Protein AF-T0Y9B4-F1 (afdb_monomer)

Nearest PDB structures (foldseek):
  2b3y-assembly2_B  TM=9.527E-01  e=3.036E-05  Homo sapiens

Organism: NCBI:txid410659

Solvent-accessible surface area (backbone atoms only — not comparable to full-atom values): 8706 Å² total; per-residue (Å²): 108,69,68,40,62,63,47,74,45,85,91,66,55,65,91,80,41,62,47,47,63,50,98,87,69,47,78,36,40,50,79,80,73,55,78,49,74,63,58,50,52,57,47,46,69,73,68,66,50,74,65,59,53,52,58,57,62,73,49,64,83,68,59,52,72,69,64,69,64,58,84,75,84,90,65,98,65,85,84,82,50,93,85,48,91,85,61,71,87,72,71,84,62,70,86,69,61,98,67,85,76,81,91,73,85,88,72,92,78,74,88,89,75,89,78,79,84,90,79,50,81,91,75,110

Sequence (124 aa):
MVAYALAGTVDIDLNNDPIGTDKSGQEVYLRDIWPSQKEIADTVAKSVLSSQFKQQYANVFAGSDEWKAIKTSIGDQFEWDPKSTYIQEPPFFVGLKPAVEPIQPIKAARCLAFLGDSITTDHI

InterPro domains:
  IPR006249 Aconitase/Iron-responsive element-binding protein 2 [PTHR11670] (2-124)
  IPR015931 Aconitase/3-isopropylmalate dehydratase large subunit, alpha/beta/alpha, subdomain 1/3 [G3DSA:3.30.499.10] (1-36)
  IPR036008 Aconitase, iron-sulfur domain [SSF53732] (2-72)

Structure (mmCIF, N/CA/C/O backbone):
data_AF-T0Y9B4-F1
#
_entry.id   AF-T0Y9B4-F1
#
loop_
_atom_site.group_PDB
_atom_site.id
_atom_site.type_symbol
_atom_site.label_atom_id
_atom_site.label_alt_id
_atom_site.label_comp_id
_atom_site.label_asym_id
_atom_site.label_entity_id
_atom_site.label_seq_id
_atom_site.pdbx_PDB_ins_code
_atom_site.Cartn_x
_atom_site.Cartn_y
_atom_site.Cartn_z
_atom_site.occupancy
_atom_site.B_iso_or_equiv
_atom_site.auth_seq_id
_atom_site.auth_comp_id
_atom_site.auth_asym_id
_atom_site.auth_atom_id
_atom_site.pdbx_PDB_model_num
ATOM 1 N N . MET A 1 1 ? -13.614 0.109 9.297 1.00 64.38 1 MET A N 1
ATOM 2 C CA . MET A 1 1 ? -13.369 -1.344 9.144 1.00 64.38 1 MET A CA 1
ATOM 3 C C . MET A 1 1 ? -13.513 -2.100 10.461 1.00 64.38 1 MET A C 1
ATOM 5 O O . MET A 1 1 ? -14.216 -3.093 10.452 1.00 64.38 1 MET A O 1
ATOM 9 N N . VAL A 1 2 ? -12.960 -1.629 11.590 1.00 91.88 2 VAL A N 1
ATOM 10 C CA . VAL A 1 2 ? -13.077 -2.335 12.889 1.00 91.88 2 VAL A CA 1
ATOM 11 C C . VAL A 1 2 ? -14.531 -2.573 13.333 1.00 91.88 2 VAL A C 1
ATOM 13 O O . VAL A 1 2 ? -14.860 -3.696 13.681 1.00 91.88 2 VAL A O 1
ATOM 16 N N . ALA A 1 3 ? -15.417 -1.572 13.255 1.00 91.69 3 ALA A N 1
ATOM 17 C CA . ALA A 1 3 ? -16.829 -1.740 13.636 1.00 91.69 3 ALA A CA 1
ATOM 18 C C . ALA A 1 3 ? -17.551 -2.836 12.823 1.00 91.69 3 ALA A C 1
ATOM 20 O O . ALA A 1 3 ? -18.180 -3.712 13.400 1.00 91.69 3 ALA A O 1
ATOM 21 N N . TYR A 1 4 ? -17.389 -2.845 11.497 1.00 93.69 4 TYR A N 1
ATOM 22 C CA . TYR A 1 4 ? -17.937 -3.901 10.636 1.00 93.69 4 TYR A CA 1
ATOM 23 C C . TYR A 1 4 ? -17.279 -5.267 10.871 1.00 93.69 4 TYR A C 1
ATOM 25 O O . TYR A 1 4 ? -17.944 -6.292 10.783 1.00 93.69 4 TYR A O 1
ATOM 33 N N . ALA A 1 5 ? -15.985 -5.300 11.209 1.00 94.19 5 ALA A N 1
ATOM 34 C CA . ALA A 1 5 ? -15.314 -6.542 11.586 1.00 94.19 5 ALA A CA 1
ATOM 35 C C . ALA A 1 5 ? -15.873 -7.120 12.898 1.00 94.19 5 ALA A C 1
ATOM 37 O O . ALA A 1 5 ? -15.991 -8.335 13.012 1.00 94.19 5 ALA A O 1
ATOM 38 N N . LEU A 1 6 ? -16.247 -6.264 13.858 1.00 93.12 6 LEU A N 1
ATOM 39 C CA . LEU A 1 6 ? -16.931 -6.678 15.088 1.00 93.12 6 LEU A CA 1
ATOM 40 C C . LEU A 1 6 ? -18.354 -7.173 14.807 1.00 93.12 6 LEU A C 1
ATOM 42 O O . LEU A 1 6 ? -18.737 -8.211 15.330 1.00 93.12 6 LEU A O 1
ATOM 46 N N . ALA A 1 7 ? -19.098 -6.470 13.949 1.00 93.19 7 ALA A N 1
ATOM 47 C CA . ALA A 1 7 ? -20.442 -6.876 13.539 1.00 93.19 7 ALA A CA 1
ATOM 48 C C . ALA A 1 7 ? -20.453 -8.161 12.684 1.00 93.19 7 ALA A C 1
ATOM 50 O O . ALA A 1 7 ? -21.476 -8.828 12.579 1.00 93.19 7 ALA A O 1
ATOM 51 N N . GLY A 1 8 ? -19.330 -8.504 12.040 1.00 94.12 8 GLY A N 1
ATOM 52 C CA . GLY A 1 8 ? -19.199 -9.689 11.185 1.00 94.12 8 GLY A CA 1
ATOM 53 C C . GLY A 1 8 ? -19.929 -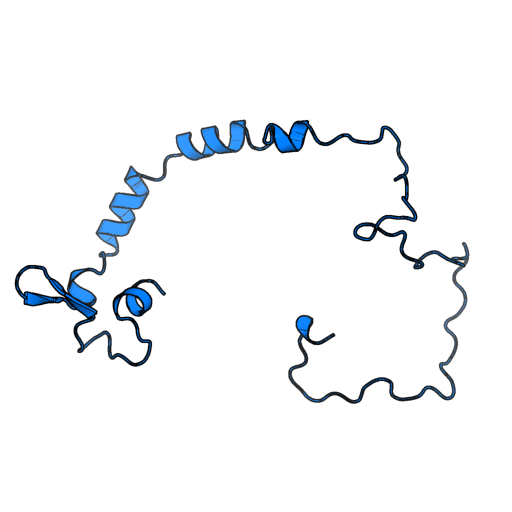9.589 9.840 1.00 94.12 8 GLY A C 1
ATOM 54 O O . GLY A 1 8 ? -19.929 -10.544 9.067 1.00 94.12 8 GLY A O 1
ATOM 55 N N . THR A 1 9 ? -20.530 -8.439 9.539 1.00 93.31 9 THR A N 1
ATOM 56 C CA . THR A 1 9 ? -21.264 -8.162 8.304 1.00 93.31 9 THR A CA 1
ATOM 57 C C . THR A 1 9 ? -21.145 -6.684 7.948 1.00 93.31 9 THR A C 1
ATOM 59 O O . THR A 1 9 ? -20.888 -5.847 8.812 1.00 93.31 9 THR A O 1
ATOM 62 N N . VAL A 1 10 ? -21.326 -6.367 6.668 1.00 94.69 10 VAL A N 1
ATOM 63 C CA . VAL A 1 10 ? -21.503 -4.989 6.179 1.00 94.69 10 VAL A CA 1
ATOM 64 C C . VAL A 1 10 ? -22.977 -4.621 5.995 1.00 94.69 10 VAL A C 1
ATOM 66 O O . VAL A 1 10 ? -23.288 -3.447 5.831 1.00 94.69 10 VAL A O 1
ATOM 69 N N . ASP A 1 11 ? -23.866 -5.614 6.033 1.00 96.12 11 ASP A N 1
ATOM 70 C CA . ASP A 1 11 ? -25.318 -5.455 5.952 1.00 96.12 11 ASP A CA 1
ATOM 71 C C . ASP A 1 11 ? -25.894 -5.304 7.370 1.00 96.12 11 ASP A C 1
ATOM 73 O O . ASP A 1 11 ? -26.392 -6.262 7.957 1.00 96.12 11 ASP A O 1
ATOM 77 N N . ILE A 1 12 ? -25.679 -4.132 7.975 1.00 95.56 12 ILE A N 1
ATOM 78 C CA . ILE A 1 12 ? -26.110 -3.776 9.338 1.00 95.56 12 ILE A CA 1
ATOM 79 C C . ILE A 1 12 ? -26.355 -2.265 9.430 1.00 95.56 12 ILE A C 1
ATOM 81 O O . ILE A 1 12 ? -25.551 -1.473 8.923 1.00 95.56 12 ILE A O 1
ATOM 85 N N . ASP A 1 13 ? -27.417 -1.839 10.116 1.00 96.00 13 ASP A N 1
ATOM 86 C CA . ASP A 1 13 ? -27.617 -0.432 10.468 1.00 96.00 13 ASP A CA 1
ATOM 87 C C . ASP A 1 13 ? -26.954 -0.123 11.813 1.00 96.00 13 ASP A C 1
ATOM 89 O O . ASP A 1 13 ? -27.551 -0.244 12.878 1.00 9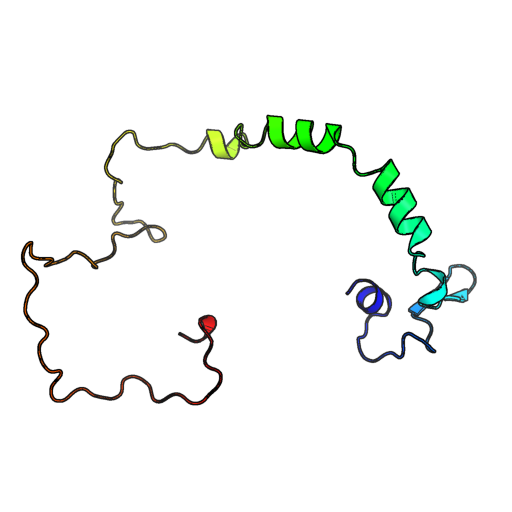6.00 13 ASP A O 1
ATOM 93 N N . LEU A 1 14 ? -25.706 0.346 11.770 1.00 94.44 14 LEU A N 1
ATOM 94 C CA . LEU A 1 14 ? -24.900 0.647 12.963 1.00 94.44 14 LEU A CA 1
ATOM 95 C C . LEU A 1 14 ? -25.514 1.683 13.927 1.00 94.44 14 LEU A C 1
ATOM 97 O O . LEU A 1 14 ? -25.008 1.842 15.042 1.00 94.44 14 LEU A O 1
ATOM 101 N N . ASN A 1 15 ? -26.556 2.414 13.519 1.00 93.62 15 ASN A N 1
ATOM 102 C CA . ASN A 1 15 ? -27.251 3.351 14.405 1.00 93.62 15 ASN A CA 1
ATOM 103 C C . ASN A 1 15 ? -28.292 2.660 15.289 1.00 93.62 15 ASN A C 1
ATOM 105 O O . ASN A 1 15 ? -28.544 3.128 16.403 1.00 93.62 15 ASN A O 1
ATOM 109 N N . ASN A 1 16 ? -28.903 1.590 14.779 1.00 95.50 16 ASN A N 1
ATOM 110 C CA . ASN A 1 16 ? -30.104 0.983 15.347 1.00 95.50 16 ASN A CA 1
ATOM 111 C C . ASN A 1 16 ? -29.933 -0.495 15.700 1.00 95.50 16 ASN A C 1
ATOM 113 O O . ASN A 1 16 ? -30.665 -0.976 16.558 1.00 95.50 16 ASN A O 1
ATOM 117 N N . ASP A 1 17 ? -28.972 -1.187 15.094 1.00 96.88 17 ASP A N 1
ATOM 118 C CA . ASP A 1 17 ? -28.707 -2.598 15.338 1.00 96.88 17 ASP A CA 1
ATOM 119 C C . ASP A 1 17 ? -27.553 -2.765 16.342 1.00 96.88 17 ASP A C 1
ATOM 121 O O . ASP A 1 17 ? -26.545 -2.044 16.276 1.00 96.88 17 ASP A O 1
ATOM 125 N N . PRO A 1 18 ? -27.652 -3.726 17.275 1.00 96.38 18 PRO A N 1
ATOM 126 C CA . PRO A 1 18 ? -26.542 -4.065 18.147 1.00 96.38 18 PRO A CA 1
ATOM 127 C C . PRO A 1 18 ? -25.417 -4.744 17.356 1.00 96.38 18 PRO A C 1
ATOM 129 O O . PRO A 1 18 ? -25.644 -5.592 16.496 1.00 96.38 18 PRO A O 1
ATOM 132 N N . ILE A 1 19 ? -24.173 -4.409 17.694 1.00 95.62 19 ILE A N 1
ATOM 133 C CA . ILE A 1 19 ? -22.967 -5.007 17.096 1.00 95.62 19 ILE A CA 1
ATOM 134 C C . ILE A 1 19 ? -22.556 -6.316 17.785 1.00 95.62 19 ILE A C 1
ATOM 136 O O . ILE A 1 19 ? -21.664 -7.013 17.309 1.00 95.62 19 ILE A O 1
ATOM 140 N N . GLY A 1 20 ? -23.172 -6.639 18.923 1.00 94.06 20 GLY A N 1
ATOM 141 C CA . GLY A 1 20 ? -22.931 -7.865 19.671 1.00 94.06 20 GLY A CA 1
ATOM 142 C C . GLY A 1 20 ? -23.621 -7.853 21.030 1.00 94.06 20 GLY A C 1
ATOM 143 O O . GLY A 1 20 ? -24.355 -6.926 21.369 1.00 94.06 20 GLY A O 1
ATOM 144 N N . THR A 1 21 ? -23.360 -8.887 21.824 1.00 95.44 21 THR A N 1
ATOM 145 C CA . THR A 1 21 ? -23.837 -9.001 23.206 1.00 95.44 21 THR A CA 1
ATOM 146 C C . THR A 1 21 ? -22.660 -9.057 24.165 1.00 95.44 21 THR A C 1
ATOM 148 O O . THR A 1 21 ? -21.672 -9.750 23.903 1.00 95.44 21 THR A O 1
ATOM 151 N N . ASP A 1 22 ? -22.762 -8.357 25.288 1.00 94.31 22 ASP A N 1
ATOM 152 C CA . ASP A 1 22 ? -21.766 -8.430 26.349 1.00 94.31 22 ASP A CA 1
ATOM 153 C C . ASP A 1 22 ? -21.844 -9.768 27.119 1.00 94.31 22 ASP A C 1
ATOM 155 O O . ASP A 1 22 ? -22.673 -10.642 26.854 1.00 94.31 22 ASP A O 1
ATOM 159 N N . LYS A 1 23 ? -20.970 -9.939 28.117 1.00 94.94 23 LYS A N 1
ATOM 160 C CA . LYS A 1 23 ? -20.938 -11.151 28.959 1.00 94.94 23 LYS A CA 1
ATOM 161 C C . LYS A 1 23 ? -22.179 -11.325 29.840 1.00 94.94 23 LYS A C 1
ATOM 163 O O . LYS A 1 23 ? -22.395 -12.413 30.367 1.00 94.94 23 LYS A O 1
ATOM 168 N N . SER A 1 24 ? -22.949 -10.263 30.023 1.00 94.56 24 SER A N 1
ATOM 169 C CA . SER A 1 24 ? -24.178 -10.223 30.811 1.00 94.56 24 SER A CA 1
ATOM 170 C C . SER A 1 24 ? -25.412 -10.516 29.947 1.00 94.56 24 SER A C 1
ATOM 172 O O . SER A 1 24 ? -26.516 -10.599 30.480 1.00 94.56 24 SER A O 1
ATOM 174 N N . GLY A 1 25 ? -25.234 -10.681 28.629 1.00 94.06 25 GLY A N 1
ATOM 175 C CA . GLY A 1 25 ? -26.310 -10.862 27.656 1.00 94.06 25 GLY A CA 1
ATOM 176 C C . GLY A 1 25 ? -26.979 -9.556 27.222 1.00 94.06 25 GLY A C 1
ATOM 177 O O . GLY A 1 25 ? -28.032 -9.604 26.592 1.00 94.06 25 GLY A O 1
ATOM 178 N N . GLN A 1 26 ? -26.404 -8.400 27.556 1.00 95.75 26 GLN A N 1
ATOM 179 C CA . GLN A 1 26 ? -26.907 -7.097 27.140 1.00 95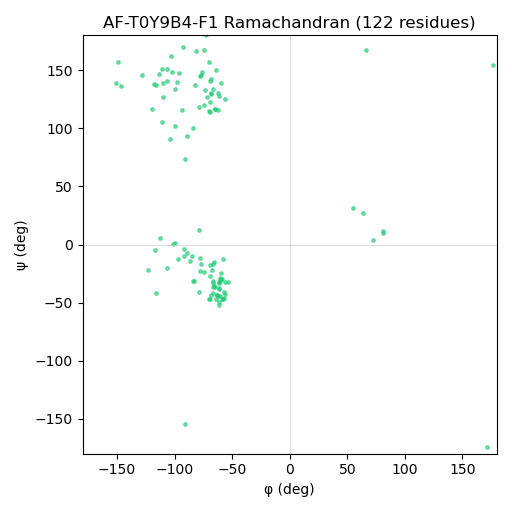.75 26 GLN A CA 1
ATOM 180 C C . GLN A 1 26 ? -26.424 -6.760 25.729 1.00 95.75 26 GLN A C 1
ATOM 182 O O . GLN A 1 26 ? -25.262 -6.970 25.381 1.00 95.75 26 GLN A O 1
ATOM 187 N N . GLU A 1 27 ? -27.333 -6.223 24.921 1.00 96.81 27 GLU A N 1
ATOM 188 C CA . GLU A 1 27 ? -27.024 -5.692 23.598 1.00 96.81 27 GLU A CA 1
ATOM 189 C C . GLU A 1 27 ? -26.041 -4.521 23.692 1.00 96.81 27 GLU A C 1
ATOM 191 O O . GLU A 1 27 ? -26.249 -3.584 24.463 1.00 96.81 27 GLU A O 1
ATOM 196 N N . VAL A 1 28 ? -24.982 -4.577 22.885 1.00 96.31 28 VAL A N 1
ATOM 197 C CA . VAL A 1 28 ? -23.972 -3.523 22.760 1.00 96.31 28 VAL A CA 1
ATOM 198 C C . VAL A 1 28 ? -24.125 -2.874 21.396 1.00 96.31 28 VAL A C 1
ATOM 200 O O . VAL A 1 28 ? -24.089 -3.553 20.369 1.00 96.31 28 VAL A O 1
ATOM 203 N N . TYR A 1 29 ? -24.249 -1.555 21.380 1.00 96.69 29 TYR A N 1
ATOM 204 C CA . TYR A 1 29 ? -24.380 -0.742 20.178 1.00 96.69 29 TYR A CA 1
ATOM 205 C C . TYR A 1 29 ? -23.059 -0.042 19.862 1.00 96.69 29 TYR A C 1
ATOM 207 O O . TYR A 1 29 ? -22.200 0.141 20.726 1.00 96.69 29 TYR A O 1
ATOM 215 N N . LEU A 1 30 ? -22.901 0.429 18.620 1.00 95.94 30 LEU A N 1
ATOM 216 C CA . LEU A 1 30 ? -21.686 1.147 18.226 1.00 95.94 30 LEU A CA 1
ATOM 217 C C . LEU A 1 30 ? -21.424 2.372 19.115 1.00 95.94 30 LEU A C 1
ATOM 219 O O . LEU A 1 30 ? -20.288 2.613 19.513 1.00 95.94 30 LEU A O 1
ATOM 223 N N . ARG A 1 31 ? -22.482 3.114 19.462 1.00 94.12 31 ARG A N 1
ATOM 224 C CA . ARG A 1 31 ? -22.406 4.300 20.330 1.00 94.12 31 ARG A CA 1
ATOM 225 C C . ARG A 1 31 ? -21.852 4.008 21.726 1.00 94.12 31 ARG A C 1
ATOM 227 O O . ARG A 1 31 ? -21.306 4.916 22.339 1.00 94.12 31 ARG A O 1
ATOM 234 N N . ASP A 1 32 ? -21.972 2.770 22.205 1.00 94.44 32 ASP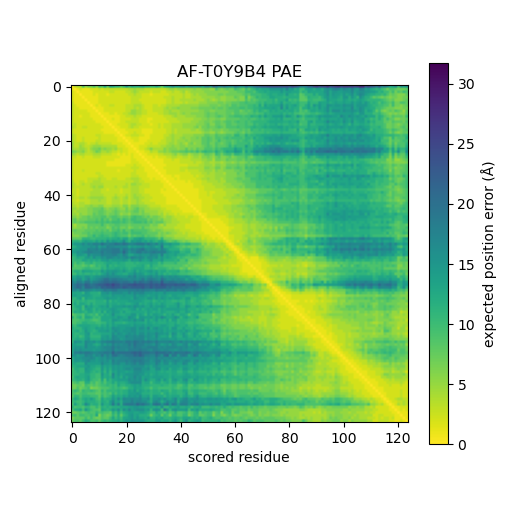 A N 1
ATOM 235 C CA . ASP A 1 32 ? -21.532 2.391 23.551 1.00 94.44 32 ASP A CA 1
ATOM 236 C C . ASP A 1 32 ? -20.010 2.201 23.614 1.00 94.44 32 ASP A C 1
ATOM 238 O O . ASP A 1 32 ? -19.410 2.313 24.680 1.00 94.44 32 ASP A O 1
ATOM 242 N N . ILE A 1 33 ? -19.376 1.926 22.469 1.00 93.56 33 ILE A N 1
ATOM 243 C CA . ILE A 1 33 ? -17.935 1.652 22.369 1.00 93.56 33 ILE A CA 1
ATOM 244 C C . ILE A 1 33 ? -17.177 2.685 21.531 1.00 93.56 33 ILE A C 1
ATOM 246 O O . ILE A 1 33 ? -15.953 2.598 21.404 1.00 93.56 33 ILE A O 1
ATOM 250 N N . TRP A 1 34 ? -17.881 3.639 20.918 1.00 94.94 34 TRP A N 1
ATOM 251 C CA . TRP A 1 34 ? -17.254 4.651 20.083 1.00 94.94 34 TRP A CA 1
ATOM 252 C C . TRP A 1 34 ? -16.622 5.741 20.955 1.00 94.94 34 TRP A C 1
ATOM 254 O O . TRP A 1 34 ? -17.342 6.435 21.675 1.00 94.94 34 TRP A O 1
ATOM 264 N N . PRO A 1 35 ? -15.295 5.941 20.895 1.00 95.56 35 PRO A N 1
ATOM 265 C CA . PRO A 1 35 ? -14.646 6.946 21.718 1.00 95.56 35 PRO A CA 1
ATOM 266 C C . PRO A 1 35 ? -15.046 8.352 21.270 1.00 95.56 35 PRO A C 1
ATOM 268 O O . PRO A 1 35 ? -15.151 8.655 20.076 1.00 95.56 35 PRO A O 1
ATOM 271 N N . SER A 1 36 ? -15.218 9.248 22.233 1.00 96.62 36 SER A N 1
ATOM 272 C CA . SER A 1 36 ? -15.445 10.662 21.955 1.00 96.62 36 SER A CA 1
ATOM 273 C C . SER A 1 36 ? -14.182 11.337 21.413 1.00 96.62 36 SER A C 1
ATOM 275 O O . SER A 1 36 ? -13.049 10.939 21.694 1.00 96.62 36 SER A O 1
ATOM 277 N N . GLN A 1 37 ? -14.360 12.451 20.697 1.00 96.94 37 GLN A N 1
ATOM 278 C CA . GLN A 1 37 ? -13.236 13.247 20.191 1.00 96.94 37 GLN A CA 1
ATOM 279 C C . GLN A 1 37 ? -12.282 13.706 21.308 1.00 96.94 37 GLN A C 1
ATOM 281 O O . GLN A 1 37 ? -11.074 13.816 21.089 1.00 96.94 37 GLN A O 1
ATOM 286 N N . LYS A 1 38 ? -12.822 13.957 22.507 1.00 97.62 38 LYS A N 1
ATOM 287 C CA . LYS A 1 38 ? -12.040 14.339 23.683 1.00 97.62 38 LYS A CA 1
ATOM 288 C C . LYS A 1 38 ? -11.192 13.180 24.202 1.00 97.62 38 LYS A C 1
ATOM 290 O O . LYS A 1 38 ? -10.007 13.379 24.439 1.00 97.62 38 LYS A O 1
ATOM 295 N N . GLU A 1 39 ? -11.762 11.986 24.342 1.00 96.81 39 GLU A N 1
ATOM 296 C CA 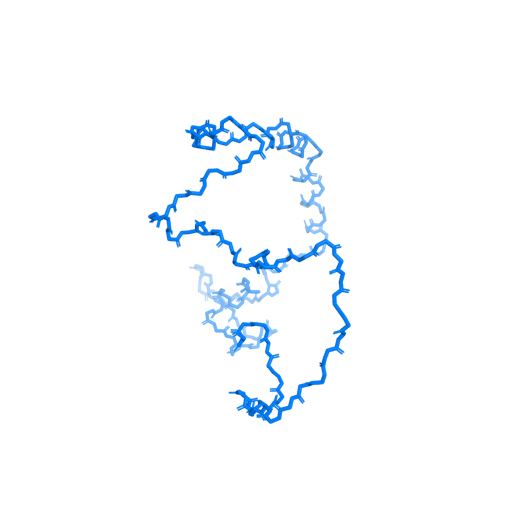. GLU A 1 39 ? -11.014 10.798 24.783 1.00 96.81 39 GLU A CA 1
ATOM 297 C C . GLU A 1 39 ? -9.894 10.444 23.802 1.00 96.81 39 GLU A C 1
ATOM 299 O O . GLU A 1 39 ? -8.783 10.120 24.227 1.00 96.81 39 GLU A O 1
ATOM 304 N N . ILE A 1 40 ? -10.149 10.588 22.496 1.00 96.94 40 ILE A N 1
ATOM 305 C CA . ILE A 1 40 ? -9.128 10.423 21.455 1.00 96.94 40 ILE A CA 1
ATOM 306 C C . ILE A 1 40 ? -8.006 11.451 21.646 1.00 96.94 40 ILE A C 1
ATOM 308 O O . ILE A 1 40 ? -6.839 11.072 21.721 1.00 96.94 40 ILE A O 1
ATOM 312 N N . ALA A 1 41 ? -8.338 12.742 21.759 1.00 96.31 41 ALA A N 1
ATOM 313 C CA . ALA A 1 41 ? -7.341 13.805 21.898 1.00 96.31 41 ALA A CA 1
ATOM 314 C C . ALA A 1 41 ? -6.500 13.654 23.177 1.00 96.31 41 ALA A C 1
ATOM 316 O O . ALA A 1 41 ? -5.272 13.751 23.126 1.00 96.31 41 ALA A O 1
ATOM 317 N N . ASP A 1 42 ? -7.148 13.352 24.304 1.00 97.38 42 ASP A N 1
ATOM 318 C CA . ASP A 1 42 ? -6.484 13.157 25.593 1.00 97.38 42 AS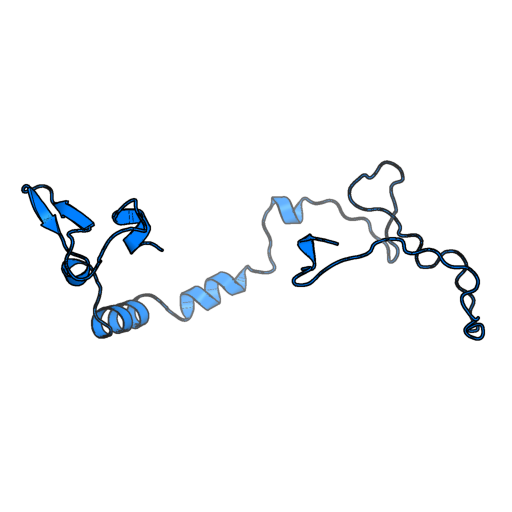P A CA 1
ATOM 319 C C . ASP A 1 42 ? -5.556 11.928 25.562 1.00 97.38 42 ASP A C 1
ATOM 321 O O . ASP A 1 42 ? -4.4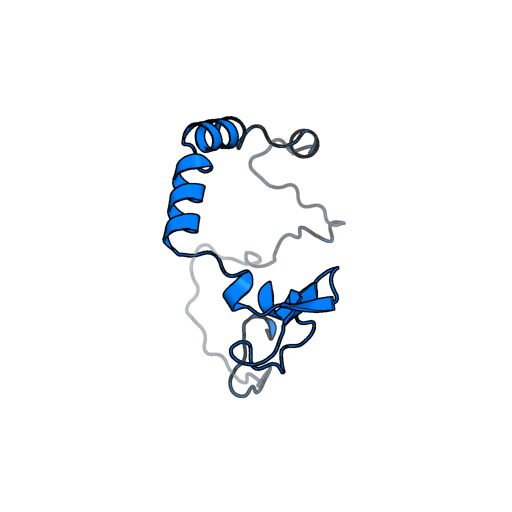70 11.958 26.145 1.00 97.38 42 ASP A O 1
ATOM 325 N N . THR A 1 43 ? -5.949 10.855 24.866 1.00 96.94 43 THR A N 1
ATOM 326 C CA . THR A 1 43 ? -5.119 9.651 24.692 1.00 96.94 43 THR A CA 1
ATOM 327 C C . THR A 1 43 ? -3.918 9.937 23.796 1.00 96.94 43 THR A C 1
ATOM 329 O O . THR A 1 43 ? -2.789 9.623 24.169 1.00 96.94 43 THR A O 1
ATOM 332 N N . VAL A 1 44 ? -4.120 10.602 22.653 1.00 96.00 44 VAL A N 1
ATOM 333 C CA . VAL A 1 44 ? -3.030 10.981 21.736 1.00 96.00 44 VAL A CA 1
ATOM 334 C C . VAL A 1 44 ? -2.000 11.852 22.450 1.00 96.00 44 VAL A C 1
ATOM 336 O O . VAL A 1 44 ? -0.808 11.559 22.382 1.00 96.00 44 VAL A O 1
ATOM 339 N N . ALA A 1 45 ? -2.444 12.864 23.200 1.00 94.25 45 ALA A N 1
ATOM 340 C CA . ALA A 1 45 ? -1.550 13.755 23.936 1.00 94.25 45 ALA A CA 1
ATOM 341 C C . ALA A 1 45 ? -0.698 13.022 24.991 1.00 94.25 45 ALA A C 1
ATOM 343 O O . ALA A 1 45 ? 0.437 13.419 25.251 1.00 94.25 45 ALA A O 1
ATOM 344 N N . LYS A 1 46 ? -1.228 11.950 25.595 1.00 95.75 46 LYS A N 1
ATOM 345 C CA . LYS A 1 46 ? -0.522 11.143 26.605 1.00 95.75 46 LYS A CA 1
ATOM 346 C C . LYS A 1 46 ? 0.393 10.081 26.000 1.00 95.75 46 LYS A C 1
ATOM 348 O O . LYS A 1 46 ? 1.397 9.729 26.615 1.00 95.75 46 LYS A O 1
ATOM 353 N N . SER A 1 47 ? 0.032 9.541 24.839 1.00 95.62 47 SER A N 1
ATOM 354 C CA . SER A 1 47 ? 0.648 8.326 24.297 1.00 95.62 47 SER A CA 1
ATOM 355 C C . SER A 1 47 ? 1.581 8.564 23.114 1.00 95.62 47 SER A C 1
ATOM 357 O O . SER A 1 47 ? 2.417 7.702 22.856 1.00 95.62 47 SER A O 1
ATOM 359 N N . VAL A 1 48 ? 1.463 9.698 22.413 1.00 92.94 48 VAL A N 1
ATOM 360 C CA . VAL A 1 48 ? 2.276 10.039 21.235 1.00 92.94 48 VAL A CA 1
ATOM 361 C C . VAL A 1 48 ? 3.324 11.078 21.631 1.00 92.94 48 VAL A C 1
ATOM 363 O O . VAL A 1 48 ? 3.091 12.285 21.598 1.00 92.94 48 VAL A O 1
ATOM 366 N N . LEU A 1 49 ? 4.499 10.600 22.042 1.00 94.81 49 LEU A N 1
ATOM 367 C CA . LEU A 1 49 ? 5.561 11.416 22.632 1.00 94.81 49 LEU A CA 1
ATOM 368 C C . LEU A 1 49 ? 6.727 11.616 21.663 1.00 94.81 49 LEU A C 1
ATOM 370 O O . LEU A 1 49 ? 7.189 10.676 21.021 1.00 94.81 49 LEU A O 1
ATOM 374 N N . SER A 1 50 ? 7.302 12.823 21.640 1.00 93.06 50 SER A N 1
ATOM 375 C CA . SER A 1 50 ? 8.486 13.143 20.818 1.00 93.06 50 SER A CA 1
ATOM 376 C C . SER A 1 50 ? 9.664 12.180 21.047 1.00 93.06 50 SER A C 1
ATOM 378 O O . SER A 1 50 ? 10.407 11.879 20.113 1.00 93.06 50 SER A O 1
ATOM 380 N N . SER A 1 51 ? 9.827 11.658 22.267 1.00 92.94 51 SER A N 1
ATOM 381 C CA . SER A 1 51 ? 10.866 10.677 22.601 1.00 92.94 51 SER A CA 1
ATOM 382 C C . SER A 1 51 ? 10.728 9.371 21.818 1.00 92.94 51 SER A C 1
ATOM 384 O O . SER A 1 51 ? 11.744 8.833 21.386 1.00 92.94 51 SER A O 1
ATOM 386 N N . GLN A 1 52 ? 9.502 8.898 21.576 1.00 91.50 52 GLN A N 1
ATOM 387 C CA . GLN A 1 52 ? 9.256 7.688 20.789 1.00 91.50 52 GLN A CA 1
ATOM 388 C C . GLN A 1 52 ? 9.732 7.884 19.349 1.00 91.50 52 GLN A C 1
ATOM 390 O O . GLN A 1 52 ? 10.434 7.031 18.819 1.00 91.50 52 GLN A O 1
ATOM 395 N N . PHE A 1 53 ? 9.443 9.038 18.738 1.00 92.38 53 PHE A N 1
ATOM 396 C CA . PHE A 1 53 ? 9.946 9.356 17.398 1.00 92.38 53 PHE A CA 1
ATOM 397 C C . PHE A 1 53 ? 11.472 9.407 17.379 1.00 92.38 53 PHE A C 1
ATOM 399 O O . PHE A 1 53 ? 12.092 8.740 16.558 1.00 92.38 53 PHE A O 1
ATOM 406 N N . LYS A 1 54 ? 12.099 10.131 18.314 1.00 92.62 54 LYS A N 1
ATOM 407 C CA . LYS A 1 54 ? 13.568 10.194 18.397 1.00 92.62 54 LYS A CA 1
ATOM 408 C C . LYS A 1 54 ? 14.189 8.802 18.527 1.00 92.62 54 LYS A C 1
ATOM 410 O O . LYS A 1 54 ? 15.168 8.519 17.848 1.00 92.62 54 LYS A O 1
ATOM 415 N N . GLN A 1 55 ? 13.600 7.934 19.349 1.00 89.81 55 GLN A N 1
ATOM 416 C CA . GLN A 1 55 ? 14.060 6.559 19.530 1.00 89.81 55 GLN A CA 1
ATOM 417 C C . GLN A 1 55 ? 13.935 5.730 18.245 1.00 89.81 55 GLN A C 1
ATOM 419 O O . GLN A 1 55 ? 14.890 5.053 17.875 1.00 89.81 55 GLN A O 1
ATOM 424 N N . GLN A 1 56 ? 12.792 5.784 17.555 1.00 87.62 56 GLN A N 1
ATOM 425 C CA . GLN A 1 56 ? 12.589 5.010 16.325 1.00 87.62 56 GLN A CA 1
ATOM 426 C C . GLN A 1 56 ? 13.495 5.495 15.185 1.00 87.62 56 GLN A C 1
ATOM 428 O O . GLN A 1 56 ? 14.111 4.689 14.492 1.00 87.62 56 GLN A O 1
ATOM 433 N N . TYR A 1 57 ? 13.653 6.812 15.029 1.00 87.62 57 TYR A N 1
ATOM 434 C CA . TYR A 1 57 ? 14.504 7.381 13.981 1.00 87.62 57 TYR A CA 1
ATOM 435 C C . TYR A 1 57 ? 16.003 7.241 14.261 1.00 87.62 57 TYR A C 1
ATOM 437 O O . TYR A 1 57 ? 16.782 7.216 13.312 1.00 87.62 57 TYR A O 1
ATOM 445 N N . ALA A 1 58 ? 16.427 7.098 15.522 1.00 87.00 58 ALA A N 1
ATOM 446 C CA . ALA A 1 58 ? 17.837 6.881 15.852 1.00 87.00 58 ALA A CA 1
ATOM 447 C C . ALA A 1 58 ? 18.416 5.616 15.193 1.00 87.00 58 ALA A C 1
ATOM 449 O O . ALA A 1 58 ? 19.600 5.584 14.871 1.00 87.00 58 ALA A O 1
ATOM 450 N N . ASN A 1 59 ? 17.580 4.601 14.951 1.00 81.69 59 ASN A N 1
ATOM 451 C CA . ASN A 1 59 ? 18.012 3.296 14.449 1.00 81.69 59 ASN A CA 1
ATOM 452 C C . ASN A 1 59 ? 17.530 2.988 13.024 1.00 81.69 59 ASN A C 1
ATOM 454 O O . ASN A 1 59 ? 17.775 1.887 12.534 1.00 81.69 59 ASN A O 1
ATOM 458 N N . VAL A 1 60 ? 16.881 3.933 12.332 1.00 83.38 60 VAL A N 1
ATOM 459 C CA . VAL A 1 60 ? 16.272 3.674 11.011 1.00 83.38 60 VAL A CA 1
ATOM 460 C C . VAL A 1 60 ? 17.295 3.229 9.958 1.00 83.38 60 VAL A C 1
ATOM 462 O O . VAL A 1 60 ? 16.985 2.407 9.103 1.00 83.38 60 VAL A O 1
ATOM 465 N N . PHE A 1 61 ? 18.537 3.711 10.062 1.00 79.62 61 PHE A N 1
ATOM 466 C CA . PHE A 1 61 ? 19.632 3.347 9.157 1.00 79.62 61 PHE A CA 1
ATOM 467 C C . PHE A 1 61 ? 20.459 2.155 9.630 1.00 79.62 61 PHE A C 1
ATOM 469 O O . PHE A 1 61 ? 21.293 1.663 8.876 1.00 79.62 61 PHE A O 1
ATOM 476 N N . ALA A 1 62 ? 20.258 1.690 10.867 1.00 85.50 62 ALA A N 1
ATOM 477 C CA . ALA A 1 62 ? 20.991 0.533 11.361 1.00 85.50 62 ALA A CA 1
ATOM 478 C C . ALA A 1 62 ? 20.588 -0.726 10.582 1.00 85.50 62 ALA A C 1
ATOM 480 O O . ALA A 1 62 ? 21.444 -1.558 10.301 1.00 85.50 62 ALA A O 1
ATOM 481 N N . GLY A 1 63 ? 19.309 -0.843 10.204 1.00 83.94 63 GLY A N 1
ATOM 482 C CA . GLY A 1 63 ? 18.759 -2.046 9.583 1.00 83.94 63 GLY A CA 1
ATOM 483 C C . GLY A 1 63 ? 18.749 -3.248 10.537 1.00 83.94 63 GLY A C 1
ATOM 484 O O . GLY A 1 63 ? 19.355 -3.227 11.614 1.00 83.94 63 GLY A O 1
ATOM 485 N N . SER A 1 64 ? 18.038 -4.306 10.151 1.00 88.38 64 SER A N 1
ATOM 486 C CA . SER A 1 64 ? 18.061 -5.572 10.890 1.00 88.38 64 SER A CA 1
ATOM 487 C C . SER A 1 64 ? 19.374 -6.328 10.654 1.00 88.38 64 SER A C 1
ATOM 489 O O . SER A 1 64 ? 20.156 -5.981 9.763 1.00 88.38 64 SER A O 1
ATOM 491 N N . ASP A 1 65 ? 19.643 -7.362 11.447 1.00 91.00 65 ASP A N 1
ATOM 492 C CA . ASP A 1 65 ? 20.854 -8.168 11.262 1.00 91.00 65 ASP A CA 1
ATOM 493 C C . ASP A 1 65 ? 20.814 -8.946 9.939 1.00 91.00 65 ASP A C 1
ATOM 495 O O . ASP A 1 65 ? 21.843 -9.084 9.278 1.00 91.00 65 ASP A O 1
ATOM 499 N N . GLU A 1 66 ? 19.625 -9.345 9.480 1.00 92.75 66 GLU A N 1
ATOM 500 C CA . GLU A 1 66 ? 19.418 -9.929 8.153 1.00 92.75 66 GLU A CA 1
ATOM 501 C C . GLU A 1 66 ? 19.770 -8.934 7.047 1.00 92.75 66 GLU A C 1
ATOM 503 O O . GLU A 1 66 ? 20.464 -9.309 6.106 1.00 92.75 66 GLU A O 1
ATOM 508 N N . TRP A 1 67 ? 19.355 -7.665 7.173 1.00 90.62 67 TRP A N 1
ATOM 509 C CA . TRP A 1 67 ? 19.686 -6.615 6.203 1.00 90.62 67 TRP A CA 1
ATOM 510 C C . TRP A 1 67 ? 21.200 -6.405 6.088 1.00 90.62 67 TRP A C 1
ATOM 512 O O . TRP A 1 67 ? 21.737 -6.342 4.984 1.00 90.62 67 TRP A O 1
ATOM 522 N N . LYS A 1 68 ? 21.908 -6.358 7.223 1.00 89.25 68 LYS A N 1
ATOM 523 C CA . LYS A 1 68 ? 23.376 -6.209 7.257 1.00 89.25 68 LYS A CA 1
ATOM 524 C C . LYS A 1 68 ? 24.115 -7.442 6.736 1.00 89.25 68 LYS A C 1
ATOM 526 O O . LYS A 1 68 ? 25.244 -7.318 6.271 1.00 89.25 68 LYS A O 1
ATOM 531 N N . ALA A 1 69 ? 23.511 -8.625 6.844 1.00 92.31 69 ALA A N 1
ATOM 532 C CA . ALA A 1 69 ? 24.100 -9.881 6.387 1.00 92.31 69 ALA A CA 1
ATOM 533 C C . ALA A 1 69 ? 24.002 -10.082 4.864 1.00 92.31 69 ALA A C 1
ATOM 535 O O . ALA A 1 69 ? 24.654 -10.989 4.332 1.00 92.31 69 ALA A O 1
ATOM 536 N N . ILE A 1 70 ? 23.215 -9.261 4.154 1.00 88.88 70 ILE A N 1
ATOM 537 C CA . ILE A 1 70 ? 23.127 -9.306 2.691 1.00 88.88 70 ILE A CA 1
ATOM 538 C C . ILE A 1 70 ? 24.503 -8.978 2.112 1.00 88.88 70 ILE A C 1
ATOM 540 O O . ILE A 1 70 ? 25.029 -7.875 2.258 1.00 88.88 70 ILE A O 1
ATOM 544 N N . LYS A 1 71 ? 25.093 -9.960 1.428 1.00 88.38 71 LYS A N 1
ATOM 545 C CA . LYS A 1 71 ? 26.347 -9.767 0.703 1.00 88.38 71 LYS A CA 1
ATOM 546 C C . LYS A 1 71 ? 26.099 -8.841 -0.481 1.00 88.38 71 LYS A C 1
ATOM 548 O O . LYS A 1 71 ? 25.184 -9.071 -1.266 1.00 88.38 71 LYS A O 1
ATOM 553 N N . THR A 1 72 ? 26.941 -7.828 -0.613 1.00 84.44 72 THR A N 1
ATOM 554 C CA . THR A 1 72 ? 26.912 -6.863 -1.713 1.00 84.44 72 THR A CA 1
ATOM 555 C C . THR A 1 72 ? 28.171 -7.021 -2.558 1.00 84.44 72 THR A C 1
ATOM 557 O O . THR A 1 72 ? 29.231 -7.393 -2.046 1.00 84.44 72 THR A O 1
ATOM 560 N N . SER A 1 73 ? 28.055 -6.784 -3.862 1.00 82.81 73 SER A N 1
ATOM 561 C CA . SER A 1 73 ? 29.213 -6.640 -4.743 1.00 82.81 73 SER A CA 1
ATOM 562 C C . SER A 1 73 ? 29.837 -5.256 -4.541 1.00 82.81 73 SER A C 1
ATOM 564 O O . SER A 1 73 ? 29.141 -4.279 -4.262 1.00 82.81 73 SER A O 1
ATOM 566 N N . ILE A 1 74 ? 31.163 -5.163 -4.659 1.00 77.88 74 ILE A N 1
ATOM 567 C CA . ILE A 1 74 ? 31.892 -3.892 -4.588 1.00 77.88 74 ILE A CA 1
ATOM 568 C C . ILE A 1 74 ? 32.181 -3.471 -6.028 1.00 77.88 74 ILE A C 1
ATOM 570 O O . ILE A 1 74 ? 33.075 -4.023 -6.663 1.00 77.88 74 ILE A O 1
ATOM 574 N N . GLY A 1 75 ? 31.413 -2.523 -6.557 1.00 82.88 75 GLY A N 1
ATOM 575 C CA . GLY A 1 75 ? 31.608 -2.011 -7.911 1.00 82.88 75 GLY A CA 1
ATOM 576 C C . GLY A 1 75 ? 30.547 -0.990 -8.308 1.00 82.88 75 GLY A C 1
ATOM 577 O O . GLY A 1 75 ? 29.431 -1.014 -7.795 1.00 82.88 75 GLY A O 1
ATOM 578 N N . ASP A 1 76 ? 30.903 -0.103 -9.237 1.00 88.38 76 ASP A N 1
ATOM 579 C CA . ASP A 1 76 ? 29.993 0.929 -9.758 1.00 88.38 76 ASP A CA 1
ATOM 580 C C . ASP A 1 76 ? 28.973 0.361 -10.760 1.00 88.38 76 ASP A C 1
ATOM 582 O O . ASP A 1 76 ? 27.970 1.002 -11.073 1.00 88.38 76 ASP A O 1
ATOM 586 N N . GLN A 1 77 ? 29.237 -0.839 -11.283 1.00 88.50 77 GLN A N 1
ATOM 587 C CA . GLN A 1 77 ? 28.367 -1.553 -12.212 1.00 88.50 77 GLN A CA 1
ATOM 588 C C . GLN A 1 77 ? 27.746 -2.767 -11.526 1.00 88.50 77 GLN A C 1
ATOM 590 O O . GLN A 1 77 ? 28.413 -3.486 -10.783 1.00 88.50 77 GLN A O 1
ATOM 595 N N . PHE A 1 78 ? 26.461 -2.996 -11.792 1.00 89.56 78 PHE A N 1
ATOM 596 C CA . PHE A 1 78 ? 25.742 -4.155 -11.280 1.00 89.56 78 PHE A CA 1
ATOM 597 C C . PHE A 1 78 ? 26.175 -5.431 -12.018 1.00 89.56 78 PHE A C 1
ATOM 599 O O . PHE A 1 78 ? 26.232 -5.456 -13.247 1.00 89.56 78 PHE A O 1
ATOM 606 N N . GLU A 1 79 ? 26.462 -6.497 -11.273 1.00 90.19 79 GLU A N 1
ATOM 607 C CA . GLU A 1 79 ? 26.835 -7.798 -11.831 1.00 90.19 79 GLU A CA 1
ATOM 608 C C . GLU A 1 79 ? 25.576 -8.598 -12.192 1.00 90.19 79 GLU A C 1
ATOM 610 O O . GLU A 1 79 ? 24.925 -9.194 -11.334 1.00 90.19 79 GLU A O 1
ATOM 615 N N . TRP A 1 80 ? 25.208 -8.605 -13.474 1.00 90.94 80 TRP A N 1
ATOM 616 C CA . TRP A 1 80 ? 24.051 -9.360 -13.955 1.00 90.94 80 TRP A CA 1
ATOM 617 C C . TRP A 1 80 ? 24.294 -10.878 -13.893 1.00 90.94 80 TRP A C 1
ATOM 619 O O . TRP A 1 80 ? 25.211 -11.394 -14.532 1.00 90.94 80 TRP A O 1
ATOM 629 N N . ASP A 1 81 ? 23.436 -11.612 -13.178 1.00 91.62 81 ASP A N 1
ATOM 630 C CA . ASP A 1 81 ? 23.436 -13.081 -13.170 1.00 91.62 81 ASP A CA 1
ATOM 631 C C . ASP A 1 81 ? 22.449 -13.626 -14.224 1.00 91.62 81 ASP A C 1
ATOM 633 O O . ASP A 1 81 ? 21.239 -13.445 -14.072 1.00 91.62 81 ASP A O 1
ATOM 637 N N . PRO A 1 82 ? 22.905 -14.349 -15.267 1.00 92.88 82 PRO A N 1
ATOM 638 C CA . PRO A 1 82 ? 22.021 -14.910 -16.293 1.00 92.88 82 PRO A CA 1
ATOM 639 C C . PRO A 1 82 ? 21.063 -15.993 -15.769 1.00 92.88 82 PRO A C 1
ATOM 641 O O . PRO A 1 82 ? 20.113 -16.352 -16.462 1.00 92.88 82 PRO A O 1
ATOM 644 N N . LYS A 1 83 ? 21.300 -16.546 -14.572 1.00 95.50 83 LYS A N 1
ATOM 645 C CA . LYS A 1 83 ? 20.393 -17.504 -13.916 1.00 95.50 83 LYS A CA 1
ATOM 646 C C . LYS A 1 83 ? 19.339 -16.820 -13.044 1.00 95.50 83 LYS A C 1
ATOM 648 O O . LYS A 1 83 ? 18.442 -17.500 -12.546 1.00 95.50 83 LYS A O 1
ATOM 653 N N . SER A 1 84 ? 19.436 -15.506 -12.846 1.00 94.31 84 SER A N 1
ATOM 654 C CA . SER A 1 84 ? 18.498 -14.748 -12.026 1.00 94.31 84 SER A CA 1
ATOM 655 C C . SER A 1 84 ? 17.114 -14.682 -12.675 1.00 94.31 84 SER A C 1
ATOM 657 O O . SER A 1 84 ? 16.938 -14.296 -13.833 1.00 94.31 84 SER A O 1
ATOM 659 N N . THR A 1 85 ? 16.098 -15.017 -11.885 1.00 95.44 85 THR A N 1
ATOM 660 C CA . THR A 1 85 ? 14.684 -14.870 -12.255 1.00 95.44 85 THR A CA 1
ATOM 661 C C . THR A 1 85 ? 14.045 -13.620 -11.649 1.00 95.44 85 THR A C 1
ATOM 663 O O . THR A 1 85 ? 12.850 -13.414 -11.826 1.00 95.44 85 THR A O 1
ATOM 666 N N . TYR A 1 86 ? 14.807 -12.816 -10.898 1.00 94.06 86 TYR A N 1
ATOM 667 C CA . TYR A 1 86 ? 14.284 -11.680 -10.124 1.00 94.06 86 TYR A CA 1
ATOM 668 C C . TYR A 1 86 ? 14.836 -10.337 -10.607 1.00 94.06 86 TYR A C 1
ATOM 670 O O . TYR A 1 86 ? 14.103 -9.361 -10.724 1.00 94.06 86 TYR A O 1
ATOM 678 N N . ILE A 1 87 ? 16.133 -10.296 -10.914 1.00 93.00 87 ILE A N 1
ATOM 679 C CA . ILE A 1 87 ? 16.822 -9.128 -11.469 1.00 93.00 87 ILE A CA 1
ATOM 680 C C . ILE A 1 87 ? 17.400 -9.535 -12.821 1.00 93.00 87 ILE A C 1
ATOM 682 O O . ILE A 1 87 ? 18.244 -10.427 -12.873 1.00 93.00 87 ILE A O 1
ATOM 686 N N . GLN A 1 88 ? 16.934 -8.903 -13.895 1.00 93.50 88 GLN A N 1
ATOM 687 C CA . GLN A 1 88 ? 17.381 -9.159 -15.264 1.00 93.50 88 GLN A CA 1
ATOM 688 C C . GLN A 1 88 ? 17.770 -7.848 -15.935 1.00 93.50 88 GLN A C 1
ATOM 690 O O . GLN A 1 88 ? 17.148 -6.819 -15.672 1.00 93.50 88 GLN A O 1
ATOM 695 N N . GLU A 1 89 ? 18.781 -7.896 -16.801 1.00 94.06 89 GLU A N 1
ATOM 696 C CA . GLU A 1 89 ? 19.191 -6.744 -17.600 1.00 94.06 89 GLU A CA 1
ATOM 697 C C . GLU A 1 89 ? 18.109 -6.441 -18.647 1.00 94.06 89 GLU A C 1
ATOM 699 O O . GLU A 1 89 ? 17.868 -7.266 -19.535 1.00 94.06 89 GLU A O 1
ATOM 704 N N . PRO A 1 90 ? 17.414 -5.293 -18.565 1.00 93.50 90 PRO A N 1
ATOM 705 C CA . PRO A 1 90 ? 16.355 -5.004 -19.509 1.00 93.50 90 PRO A CA 1
ATOM 706 C C . PRO A 1 90 ? 16.935 -4.539 -20.856 1.00 93.50 90 PRO A C 1
ATOM 708 O O . PRO A 1 90 ? 17.901 -3.774 -20.893 1.00 93.50 90 PRO A O 1
ATOM 711 N N . PRO A 1 91 ? 16.306 -4.892 -21.990 1.00 94.06 91 PRO A N 1
ATOM 712 C CA . PRO A 1 91 ? 16.869 -4.641 -23.316 1.00 94.06 91 PRO A CA 1
ATOM 713 C C . PRO A 1 91 ? 16.708 -3.188 -23.803 1.00 94.06 91 PRO A C 1
ATOM 715 O O . PRO A 1 91 ? 16.914 -2.915 -24.982 1.00 94.06 91 PRO A O 1
ATOM 718 N N . PHE A 1 92 ? 16.331 -2.242 -22.936 1.00 92.69 92 PHE A N 1
ATOM 719 C CA . PHE A 1 92 ? 15.955 -0.874 -23.324 1.00 92.69 92 PHE A CA 1
ATOM 720 C C . PHE A 1 92 ? 17.062 -0.105 -24.055 1.00 92.69 92 PHE A C 1
ATOM 722 O O . PHE A 1 92 ? 16.770 0.759 -24.878 1.00 92.69 92 PHE A O 1
ATOM 729 N N . PHE A 1 93 ? 18.326 -0.419 -23.763 1.00 90.44 93 PHE A N 1
ATOM 730 C CA . PHE A 1 93 ? 19.485 0.255 -24.353 1.00 90.44 93 PHE A CA 1
ATOM 731 C C . PHE A 1 93 ? 20.14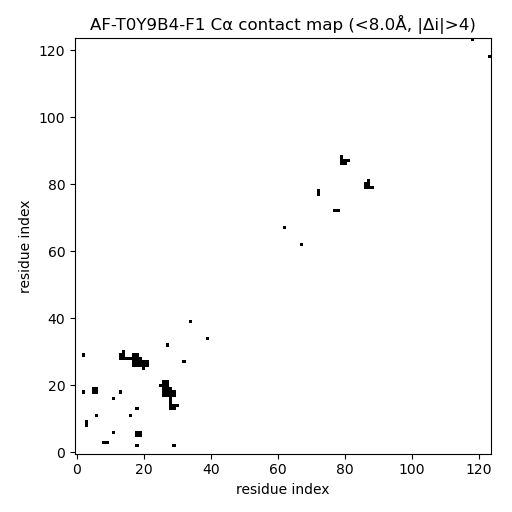8 -0.543 -25.481 1.00 90.44 93 PHE A C 1
ATOM 733 O O . PHE A 1 93 ? 21.123 -0.081 -26.077 1.00 90.44 93 PHE A O 1
ATOM 740 N N . VAL A 1 94 ? 19.621 -1.725 -25.814 1.00 89.25 94 VAL A N 1
ATOM 741 C CA . VAL A 1 94 ? 20.141 -2.537 -26.916 1.00 89.25 94 VAL A CA 1
ATOM 742 C C . VAL A 1 94 ? 19.913 -1.786 -28.228 1.00 89.25 94 VAL A C 1
ATOM 744 O O . VAL A 1 94 ? 18.783 -1.525 -28.628 1.00 89.25 94 VAL A O 1
ATOM 747 N N . GLY A 1 95 ? 21.005 -1.423 -28.903 1.00 88.44 95 GLY A N 1
ATOM 748 C CA . GLY A 1 95 ? 20.955 -0.666 -30.155 1.00 88.44 95 GLY A CA 1
ATOM 749 C C . GLY A 1 95 ? 20.767 0.847 -29.993 1.00 88.44 95 GLY A C 1
ATOM 750 O O . GLY A 1 95 ? 20.557 1.523 -31.002 1.00 88.44 95 GLY A O 1
ATOM 751 N N . LEU A 1 96 ? 20.870 1.393 -28.771 1.00 91.94 96 LEU A N 1
ATOM 752 C CA . LEU A 1 96 ? 20.847 2.841 -28.550 1.00 91.94 96 LEU A CA 1
ATOM 753 C C . LEU A 1 96 ? 22.033 3.509 -29.266 1.00 91.94 96 LEU A C 1
ATOM 755 O O . LEU A 1 96 ? 23.189 3.129 -29.077 1.00 91.94 96 LEU A O 1
ATOM 759 N N . LYS A 1 97 ? 21.746 4.527 -30.081 1.00 91.88 97 LYS A N 1
ATOM 760 C CA . LYS A 1 97 ? 22.754 5.308 -30.810 1.00 91.88 97 LYS A CA 1
ATOM 761 C C . LYS A 1 97 ? 22.997 6.655 -30.114 1.00 91.88 97 LYS A C 1
ATOM 763 O O . LYS A 1 97 ? 22.051 7.217 -29.566 1.00 91.88 97 LYS A O 1
ATOM 768 N N . PRO A 1 98 ? 24.221 7.220 -30.172 1.00 92.88 98 PRO A N 1
ATOM 769 C CA . PRO A 1 98 ? 24.513 8.533 -29.583 1.00 92.88 98 PRO A CA 1
ATOM 770 C C . PRO A 1 98 ? 23.696 9.682 -30.187 1.00 92.88 98 PRO A C 1
ATOM 772 O O . PRO A 1 98 ? 23.372 10.646 -29.500 1.00 92.88 98 PRO A O 1
ATOM 775 N N . ALA A 1 99 ? 23.382 9.586 -31.481 1.00 93.56 99 ALA A N 1
ATOM 776 C CA . ALA A 1 99 ? 22.524 10.532 -32.176 1.00 93.56 99 ALA A CA 1
ATOM 777 C C . ALA A 1 99 ? 21.107 9.963 -32.289 1.00 93.56 99 ALA A C 1
ATOM 779 O O . ALA A 1 99 ? 20.925 8.807 -32.674 1.00 93.56 99 ALA A O 1
ATOM 780 N N . VAL A 1 100 ? 20.113 10.797 -31.986 1.00 92.38 100 VAL A N 1
ATOM 781 C CA . VAL A 1 100 ? 18.696 10.446 -32.117 1.00 92.38 100 VAL A CA 1
ATOM 782 C C . VAL A 1 100 ? 18.329 10.384 -33.598 1.00 92.38 100 VAL A C 1
ATOM 784 O O . VAL A 1 100 ? 18.562 11.335 -34.344 1.00 92.38 100 VAL A O 1
ATOM 787 N N . GLU A 1 101 ? 17.748 9.266 -34.027 1.00 90.12 101 GLU A N 1
ATOM 788 C CA . GLU A 1 101 ? 17.204 9.143 -35.378 1.00 90.12 101 GLU A CA 1
ATOM 789 C C . GLU A 1 101 ? 15.863 9.882 -35.499 1.00 90.12 101 GLU A C 1
ATOM 791 O O . GLU A 1 101 ? 15.097 9.943 -34.532 1.00 90.12 101 GLU A O 1
ATOM 796 N N . PRO A 1 102 ? 15.530 10.430 -36.680 1.00 93.00 102 PRO A N 1
ATOM 797 C CA . PRO A 1 102 ? 14.222 11.032 -36.900 1.00 93.00 102 PRO A CA 1
ATOM 798 C C . PRO A 1 102 ? 13.095 10.017 -36.683 1.00 93.00 102 PRO A C 1
ATOM 800 O O . PRO A 1 102 ? 13.180 8.880 -37.154 1.00 93.00 102 PRO A O 1
ATOM 803 N N . ILE A 1 103 ? 12.010 10.455 -36.036 1.00 94.50 103 ILE A N 1
ATOM 804 C CA . ILE A 1 103 ? 10.799 9.647 -35.844 1.00 94.50 103 ILE A CA 1
ATOM 805 C C . ILE A 1 103 ? 10.277 9.187 -37.211 1.00 94.50 103 ILE A C 1
ATOM 807 O O . ILE A 1 103 ? 10.034 10.002 -38.102 1.00 94.50 103 ILE A O 1
ATOM 811 N N . GLN A 1 104 ? 10.096 7.875 -37.368 1.00 95.44 104 GLN A N 1
ATOM 812 C CA . GLN A 1 104 ? 9.583 7.270 -38.594 1.00 95.44 104 GLN A CA 1
ATOM 813 C C . GLN A 1 104 ? 8.070 7.024 -38.501 1.00 95.44 104 GLN A C 1
ATOM 815 O O . GLN A 1 104 ? 7.562 6.707 -37.423 1.00 95.44 104 GLN A O 1
ATOM 820 N N . PRO A 1 105 ? 7.329 7.120 -39.618 1.00 95.88 105 PRO A N 1
ATOM 821 C CA . PRO A 1 105 ? 5.914 6.774 -39.634 1.00 95.88 105 PRO A CA 1
ATOM 822 C C . PRO A 1 105 ? 5.709 5.272 -39.398 1.00 95.88 105 PRO A C 1
ATOM 824 O O . PRO A 1 105 ? 6.333 4.435 -40.053 1.00 95.88 105 PRO A O 1
ATOM 827 N N . ILE A 1 106 ? 4.763 4.929 -38.522 1.00 96.44 106 ILE A N 1
ATOM 828 C CA . ILE A 1 106 ? 4.294 3.553 -38.338 1.00 96.44 106 ILE A CA 1
ATOM 829 C C . ILE A 1 106 ? 3.411 3.183 -39.540 1.00 96.44 106 ILE A C 1
ATOM 831 O O . ILE A 1 106 ? 2.398 3.832 -39.795 1.00 96.44 106 ILE A O 1
ATOM 835 N N . LYS A 1 107 ? 3.781 2.141 -40.295 1.00 97.00 107 LYS A N 1
ATOM 836 C CA . LYS A 1 107 ? 3.044 1.676 -41.485 1.00 97.00 107 LYS A CA 1
ATOM 837 C C . LYS A 1 107 ? 2.496 0.267 -41.257 1.00 97.00 107 LYS A C 1
ATOM 839 O O . LYS A 1 107 ? 3.213 -0.586 -40.751 1.00 97.00 107 LYS A O 1
ATOM 844 N N . ALA A 1 108 ? 1.246 0.025 -41.665 1.00 96.44 108 ALA A N 1
ATOM 845 C CA . ALA A 1 108 ? 0.588 -1.289 -41.605 1.00 96.44 108 ALA A CA 1
ATOM 846 C C . ALA A 1 108 ? 0.565 -1.961 -40.209 1.00 96.44 108 ALA A C 1
ATOM 848 O O . ALA A 1 108 ? 0.575 -3.189 -40.108 1.00 96.44 108 ALA A O 1
ATOM 849 N N . ALA A 1 109 ? 0.517 -1.171 -39.129 1.00 96.75 109 ALA A N 1
ATOM 850 C CA . ALA A 1 109 ? 0.341 -1.703 -37.779 1.00 96.75 109 ALA A CA 1
ATOM 851 C C . ALA A 1 109 ? -1.021 -2.394 -37.618 1.00 96.75 109 ALA A C 1
ATOM 853 O O . ALA A 1 109 ? -2.010 -2.022 -38.251 1.00 96.75 109 ALA A O 1
ATOM 854 N N . ARG A 1 110 ? -1.066 -3.400 -36.743 1.00 97.50 110 ARG A N 1
ATOM 855 C CA . ARG A 1 110 ? -2.293 -4.106 -36.360 1.00 97.50 110 ARG A CA 1
ATOM 856 C C . ARG A 1 110 ? -2.699 -3.694 -34.950 1.00 97.50 110 ARG A C 1
ATOM 858 O O . ARG A 1 110 ? -1.846 -3.363 -34.132 1.00 97.50 110 ARG A O 1
ATOM 865 N N . CYS A 1 111 ? -3.998 -3.738 -34.672 1.00 96.50 111 CYS A N 1
ATOM 866 C CA . CYS A 1 111 ? -4.507 -3.571 -33.316 1.00 96.50 111 CYS A CA 1
ATOM 867 C C . CYS A 1 111 ? -4.018 -4.744 -32.448 1.00 96.50 111 CYS A C 1
ATOM 869 O O . CYS A 1 111 ? -4.336 -5.893 -32.752 1.00 96.50 111 CYS A O 1
ATOM 871 N N . LEU A 1 112 ? -3.212 -4.456 -31.418 1.00 97.25 112 LEU A N 1
ATOM 872 C CA . LEU A 1 112 ? -2.740 -5.456 -30.450 1.00 97.25 112 LEU A CA 1
ATOM 873 C C . LEU A 1 112 ? -3.825 -5.775 -29.413 1.00 97.25 112 LEU A C 1
ATOM 875 O O . LEU A 1 112 ? -4.035 -6.935 -29.077 1.00 97.25 112 LEU A O 1
ATOM 879 N N . ALA A 1 113 ? -4.529 -4.742 -28.950 1.00 95.81 113 ALA A N 1
ATOM 880 C CA . ALA A 1 113 ? -5.652 -4.848 -28.033 1.00 95.81 113 ALA A CA 1
ATOM 881 C C . ALA A 1 113 ? -6.682 -3.752 -28.347 1.00 95.81 113 ALA A C 1
ATOM 883 O O . ALA A 1 113 ? -6.314 -2.598 -28.576 1.00 95.81 113 ALA A O 1
ATOM 884 N N . PHE A 1 114 ? -7.965 -4.118 -28.359 1.00 95.69 114 PHE A N 1
ATOM 885 C CA . PHE A 1 114 ? -9.095 -3.193 -28.453 1.00 95.69 114 PHE A CA 1
ATOM 886 C C . PHE A 1 114 ? -9.812 -3.208 -27.104 1.00 95.69 114 PHE A C 1
ATOM 888 O O . PHE A 1 114 ? -10.441 -4.205 -26.753 1.00 95.69 114 PHE A O 1
ATOM 895 N N . LEU A 1 115 ? -9.635 -2.144 -26.323 1.00 96.00 115 LEU A N 1
ATOM 896 C CA . LEU A 1 115 ? -10.061 -2.075 -24.926 1.00 96.00 115 LEU A CA 1
ATOM 897 C C . LEU A 1 115 ? -11.220 -1.083 -24.760 1.00 96.00 115 LEU A C 1
ATOM 899 O O . LEU A 1 115 ? -11.339 -0.136 -25.535 1.00 96.00 115 LEU A O 1
ATOM 903 N N . GLY A 1 116 ? -12.071 -1.328 -23.760 1.00 94.31 116 GLY A N 1
ATOM 904 C CA . GLY A 1 116 ? -13.149 -0.423 -23.353 1.00 94.31 116 GLY A CA 1
ATOM 905 C C . GLY A 1 116 ? -12.707 0.566 -22.270 1.00 94.31 116 GLY A C 1
ATOM 906 O O . GLY A 1 116 ? -11.523 0.873 -22.136 1.00 94.31 116 GLY A O 1
ATOM 907 N N . ASP A 1 117 ? -13.664 1.038 -21.476 1.00 93.44 117 ASP A N 1
ATOM 908 C CA . ASP A 1 117 ? -13.405 1.983 -20.388 1.00 93.44 117 ASP A CA 1
ATOM 909 C C . ASP A 1 117 ? -12.883 1.291 -19.112 1.00 93.44 117 ASP A C 1
ATOM 911 O O . ASP A 1 117 ? -12.968 0.074 -18.953 1.00 93.44 117 ASP A O 1
ATOM 915 N N . SER A 1 118 ? -12.356 2.089 -18.176 1.00 93.06 118 SER A N 1
ATOM 916 C CA . SER A 1 118 ? -11.915 1.654 -16.835 1.00 93.06 118 SER A CA 1
ATOM 917 C C . SER A 1 118 ? -10.746 0.656 -16.787 1.00 93.06 118 SER A C 1
ATOM 919 O O . SER A 1 118 ? -10.581 -0.059 -15.800 1.00 93.06 118 SER A O 1
ATOM 921 N N . ILE A 1 119 ? -9.878 0.657 -17.799 1.00 94.94 119 ILE A N 1
ATOM 922 C CA . ILE A 1 119 ? -8.604 -0.070 -17.757 1.00 94.94 119 ILE A CA 1
ATOM 923 C C . ILE A 1 119 ? -7.655 0.609 -16.761 1.00 94.94 119 ILE A C 1
ATOM 925 O O . ILE A 1 119 ? -7.244 1.755 -16.949 1.00 94.94 119 ILE A O 1
ATOM 929 N N . THR A 1 120 ? -7.317 -0.104 -15.689 1.00 94.56 120 THR A N 1
ATOM 930 C CA . THR A 1 120 ? -6.311 0.316 -14.698 1.00 94.56 120 THR A CA 1
ATOM 931 C C . THR A 1 120 ? -4.928 -0.231 -15.046 1.00 94.56 120 THR A C 1
ATOM 933 O O . THR A 1 120 ? -4.791 -1.104 -15.897 1.00 94.56 120 THR A O 1
ATOM 936 N N . THR A 1 121 ? -3.893 0.244 -14.354 1.00 94.56 121 THR A N 1
ATOM 937 C CA . THR A 1 121 ? -2.522 -0.261 -14.511 1.00 94.56 121 THR A CA 1
ATOM 938 C C . THR A 1 121 ? -2.374 -1.743 -14.179 1.00 94.56 121 THR A C 1
ATOM 940 O O . THR A 1 121 ? -1.533 -2.390 -14.780 1.00 94.56 121 THR A O 1
ATOM 943 N N . ASP A 1 122 ? -3.196 -2.294 -13.281 1.00 93.81 122 ASP A N 1
ATOM 944 C CA . ASP A 1 122 ? -3.200 -3.732 -12.967 1.00 93.81 122 ASP A CA 1
ATOM 945 C C . ASP A 1 122 ? -3.741 -4.605 -14.112 1.00 93.81 122 ASP A C 1
ATOM 947 O O . ASP A 1 122 ? -3.537 -5.815 -14.112 1.00 93.81 122 ASP A O 1
ATOM 951 N N . HIS A 1 123 ? -4.457 -4.011 -15.073 1.00 92.38 123 HIS A N 1
ATOM 952 C CA . HIS A 1 123 ? -4.970 -4.721 -16.247 1.00 92.38 123 HIS A CA 1
ATOM 953 C C . HIS A 1 123 ? -3.965 -4.779 -17.412 1.00 92.38 123 HIS A C 1
ATOM 955 O O . HIS A 1 123 ? -4.217 -5.511 -18.370 1.00 92.38 123 HIS A O 1
ATOM 961 N N . ILE A 1 124 ? -2.895 -3.975 -17.371 1.00 91.31 124 ILE A N 1
ATOM 962 C CA . ILE A 1 124 ? -1.857 -3.876 -18.415 1.00 91.31 124 ILE A CA 1
ATOM 963 C C . ILE A 1 124 ? -0.781 -4.929 -18.155 1.00 91.31 124 ILE A C 1
ATOM 965 O O . ILE A 1 124 ? -0.427 -5.637 -19.125 1.00 91.31 124 ILE A O 1
#

Mean predicted aligned error: 8.68 Å

Radius of gyration: 29.2 Å; Cα contacts (8 Å, |Δi|>4): 46; chains: 1; bounding box: 62×32×72 Å

pLDDT: mean 92.65, std 4.63, range [64.38, 97.62]

Secondary structure (DSSP, 8-state):
-HHHHHHT-SSS-TTTS-SEE-TTS-EE-HHHHPPPHHHHHHHHHHH--HHHHHHHHHTTTT--HHHHHS----SSS----TT-SSS---GGGTT--SSPPPPPPP-S---S----S---G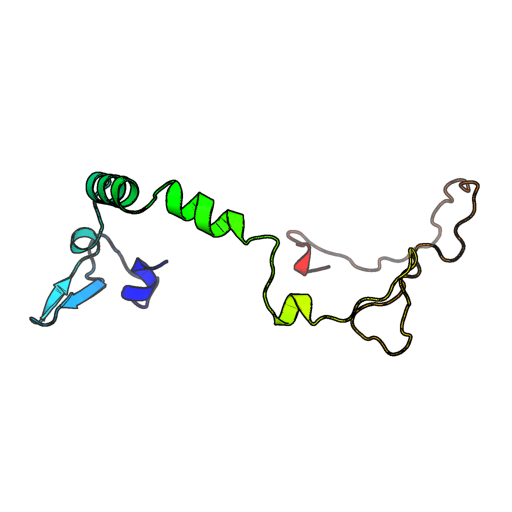GG-

Foldseek 3Di:
DVLCVLLVHPPDDLVPAFSDADPVRDGHGPVNVPDDPVNVVVCCVVPVDPVVVVVVVVCPVVDDPVVVPDDDDPDPDDDADPPDPPDHDDCPCPVPDPDDDDDDDDPPDDDPDDDDPDDDPVND